Protein AF-A0AAV1NBM2-F1 (afdb_monomer_lite)

Radius of gyration: 12.88 Å; chains: 1; bounding box: 33×32×31 Å

Secondary structure (DSSP, 8-state):
-HHHHHHH-TT--EEEES-B-SS--HHHHHHHHHH-TT--EEEE-SB-EEHHHHHHHHHHHGGG--EEEEBGGGEE--SS--HHHHHHHHHHHHTS----B-----

InterPro domains:
  IPR032675 Leucine-rich repeat domain superfamily [G3DSA:3.80.10.10] (1-106)

Sequence (106 aa):
MLGRMGLNCPRLVELVVCANGLEPLDEELIRIAERCKSLTAIGLGECVVTCSGFVEFVKMCGGRLTQLSVMEEVLIPDSSYNMEQIHSEVSKHLGRMWFPDMMPTW

Structure (mmCIF, N/CA/C/O backbone):
data_AF-A0AAV1NBM2-F1
#
_entry.id   AF-A0AAV1NBM2-F1
#
loop_
_atom_site.group_PDB
_atom_site.id
_atom_site.type_symbol
_atom_site.label_atom_id
_atom_site.label_alt_id
_atom_site.label_comp_id
_atom_site.label_asym_id
_atom_site.label_entity_id
_atom_site.label_seq_id
_atom_site.pdbx_PDB_ins_code
_atom_site.Cartn_x
_atom_site.Cartn_y
_atom_site.Cartn_z
_atom_site.occupancy
_atom_site.B_iso_or_equiv
_atom_site.auth_seq_id
_atom_site.auth_comp_id
_atom_site.auth_asym_id
_atom_site.auth_atom_id
_atom_site.pdbx_PDB_model_num
ATOM 1 N N . MET A 1 1 ? -8.255 2.186 -17.748 1.00 61.16 1 MET A N 1
ATOM 2 C CA . MET A 1 1 ? -9.655 1.917 -17.317 1.00 61.16 1 MET A CA 1
ATOM 3 C C . MET A 1 1 ? -9.860 2.112 -15.812 1.00 61.16 1 MET A C 1
ATOM 5 O O . MET A 1 1 ? -10.903 2.655 -15.454 1.00 61.16 1 MET A O 1
ATOM 9 N N . LEU A 1 2 ? -8.896 1.751 -14.949 1.00 72.25 2 LEU A N 1
ATOM 10 C CA . LEU A 1 2 ? -8.979 1.936 -13.488 1.00 72.25 2 LEU A CA 1
ATOM 11 C C . LEU A 1 2 ? -9.384 3.357 -13.057 1.00 72.25 2 LEU A C 1
ATOM 13 O O . LEU A 1 2 ? -10.256 3.520 -12.208 1.00 72.25 2 LEU A O 1
ATOM 17 N N . GLY A 1 3 ? -8.853 4.393 -13.714 1.00 68.38 3 GLY A N 1
ATOM 18 C CA . GLY A 1 3 ? -9.163 5.786 -13.371 1.00 68.38 3 GLY A CA 1
ATOM 19 C C . GLY A 1 3 ? -10.645 6.159 -13.485 1.00 68.38 3 GLY A C 1
ATOM 20 O O . GLY A 1 3 ? -11.087 7.100 -12.825 1.00 68.38 3 GLY A O 1
ATOM 21 N N . ARG A 1 4 ? -11.434 5.409 -14.272 1.00 78.31 4 ARG A N 1
ATOM 22 C CA . ARG A 1 4 ? -12.896 5.575 -14.370 1.00 78.31 4 ARG A CA 1
ATOM 23 C C . ARG A 1 4 ? -13.647 4.834 -13.263 1.00 78.31 4 ARG A C 1
ATOM 25 O O . ARG A 1 4 ? -14.773 5.222 -12.964 1.00 78.31 4 ARG A O 1
ATOM 32 N N . MET A 1 5 ? -13.062 3.806 -12.645 1.00 73.81 5 MET A N 1
ATOM 33 C CA . MET A 1 5 ? -13.692 3.083 -11.532 1.00 73.81 5 MET A CA 1
ATOM 34 C C . MET A 1 5 ? -13.802 3.973 -10.298 1.00 73.81 5 MET A C 1
ATOM 36 O O . MET A 1 5 ? -14.883 4.073 -9.724 1.00 73.81 5 MET A O 1
ATOM 40 N N . GLY A 1 6 ? -12.743 4.722 -9.967 1.00 69.81 6 GLY A N 1
ATOM 41 C CA . GLY A 1 6 ? -12.795 5.715 -8.888 1.00 69.81 6 GLY A CA 1
ATOM 42 C C . GLY A 1 6 ? -13.893 6.769 -9.093 1.00 69.81 6 GLY A C 1
ATOM 43 O O . GLY A 1 6 ? -14.448 7.284 -8.131 1.00 69.81 6 GLY A O 1
ATOM 44 N N . LEU A 1 7 ? -14.272 7.061 -10.341 1.00 75.69 7 LEU A N 1
ATOM 45 C CA . LEU A 1 7 ? -15.328 8.029 -10.656 1.00 75.69 7 LEU A CA 1
ATOM 46 C C . LEU A 1 7 ? -16.739 7.431 -10.618 1.00 75.69 7 LEU A C 1
ATOM 48 O O . LEU A 1 7 ? -17.673 8.122 -10.221 1.00 75.69 7 LEU A O 1
ATOM 52 N N . ASN A 1 8 ? -16.898 6.172 -11.027 1.00 85.38 8 ASN A N 1
ATOM 53 C CA . ASN A 1 8 ? -18.215 5.584 -11.292 1.00 85.38 8 ASN A CA 1
ATOM 54 C C . ASN A 1 8 ? -18.649 4.527 -10.266 1.00 85.38 8 ASN A C 1
ATOM 56 O O . ASN A 1 8 ? -19.800 4.096 -10.289 1.00 85.38 8 ASN A O 1
ATOM 60 N N . CYS A 1 9 ? -17.761 4.106 -9.362 1.00 87.75 9 CYS A N 1
ATOM 61 C CA . CYS A 1 9 ? -18.012 3.000 -8.436 1.00 87.75 9 CYS A CA 1
ATOM 62 C C . CYS A 1 9 ? -17.858 3.427 -6.959 1.00 87.75 9 CYS A C 1
ATOM 64 O O . CYS A 1 9 ? -17.023 2.872 -6.249 1.00 87.75 9 CYS A O 1
ATOM 66 N N . PRO A 1 10 ? -18.668 4.365 -6.424 1.00 89.62 10 PRO A N 1
ATOM 67 C CA . PRO A 1 10 ? -18.526 4.833 -5.036 1.00 89.62 10 PRO A CA 1
ATOM 68 C C . PRO A 1 10 ? -18.778 3.740 -3.981 1.00 89.62 10 PRO A C 1
ATOM 70 O O . PRO A 1 10 ? -18.330 3.863 -2.844 1.00 89.62 10 PRO A O 1
ATOM 73 N N . ARG A 1 11 ? -19.473 2.657 -4.359 1.00 92.38 11 ARG A N 1
ATOM 74 C CA . ARG A 1 11 ? -19.769 1.493 -3.504 1.00 92.38 11 ARG A CA 1
ATOM 75 C C . ARG A 1 11 ? -18.800 0.324 -3.715 1.00 92.38 11 ARG A C 1
ATOM 77 O O . ARG A 1 11 ? -19.130 -0.795 -3.343 1.00 92.38 11 ARG A O 1
ATOM 84 N N . LEU A 1 12 ? -17.653 0.555 -4.357 1.00 94.44 12 LEU A N 1
ATOM 85 C CA . LEU A 1 12 ? -16.628 -0.472 -4.530 1.00 94.44 12 LEU A CA 1
ATOM 86 C C . LEU A 1 12 ? -16.134 -0.937 -3.152 1.00 94.44 12 LEU A C 1
ATOM 88 O O . LEU A 1 12 ? -15.739 -0.107 -2.334 1.00 94.44 12 LEU A O 1
ATOM 92 N N . VAL A 1 13 ? -16.199 -2.246 -2.909 1.00 96.38 13 VAL A N 1
ATOM 93 C CA . VAL A 1 13 ? -15.778 -2.891 -1.650 1.00 96.38 13 VAL A CA 1
ATOM 94 C C . VAL A 1 13 ? -14.453 -3.624 -1.829 1.00 96.38 13 VAL A C 1
ATOM 96 O O . VAL A 1 13 ? -13.590 -3.575 -0.955 1.00 96.38 13 VAL A O 1
ATOM 99 N N . GLU A 1 14 ? -14.268 -4.236 -2.994 1.00 96.50 14 GLU A N 1
ATOM 100 C CA . GLU A 1 14 ? -13.097 -5.030 -3.335 1.00 96.50 14 GLU A CA 1
ATOM 101 C C . GLU A 1 14 ? -12.648 -4.723 -4.763 1.00 96.50 14 GLU A C 1
ATOM 103 O O . GLU A 1 14 ? -13.480 -4.538 -5.656 1.00 96.50 14 GLU A O 1
ATOM 108 N N . LEU A 1 15 ? -11.333 -4.655 -4.964 1.00 94.50 15 LEU A N 1
ATOM 109 C CA . LEU A 1 15 ? -10.707 -4.486 -6.269 1.00 94.50 15 LEU A CA 1
ATOM 110 C C . LEU A 1 15 ? -9.516 -5.429 -6.398 1.00 94.50 15 LEU A C 1
ATOM 112 O O . LEU A 1 15 ? -8.588 -5.354 -5.603 1.00 94.50 15 LEU A O 1
ATOM 116 N N . VAL A 1 16 ? -9.508 -6.252 -7.441 1.00 94.25 16 VAL A N 1
ATOM 117 C CA . VAL A 1 16 ? -8.353 -7.082 -7.793 1.00 94.25 16 VAL A CA 1
ATOM 118 C C . VAL A 1 16 ? -7.894 -6.712 -9.197 1.00 94.25 16 VAL A C 1
ATOM 120 O O . VAL A 1 16 ? -8.695 -6.702 -10.134 1.00 94.25 16 VAL A O 1
ATOM 123 N N . VAL A 1 17 ? -6.614 -6.385 -9.334 1.00 92.38 17 VAL A N 1
ATOM 124 C CA . VAL A 1 17 ? -5.952 -6.089 -10.606 1.00 92.38 17 VAL A CA 1
ATOM 125 C C . VAL A 1 17 ? -4.884 -7.146 -10.813 1.00 92.38 17 VAL A C 1
ATOM 127 O O . VAL A 1 17 ? -3.895 -7.145 -10.094 1.00 92.38 17 VAL A O 1
ATOM 130 N N . CYS A 1 18 ? -5.092 -8.052 -11.768 1.00 84.62 18 CYS A N 1
ATOM 131 C CA . CYS A 1 18 ? -4.121 -9.113 -12.046 1.00 84.62 18 CYS A CA 1
ATOM 132 C C . CYS A 1 18 ? -3.036 -8.697 -13.038 1.00 84.62 18 CYS A C 1
ATOM 134 O O . CYS A 1 18 ? -1.977 -9.298 -13.019 1.00 84.62 18 CYS A O 1
ATOM 136 N N . ALA A 1 19 ? -3.326 -7.736 -13.922 1.00 84.88 19 ALA A N 1
ATOM 137 C CA . ALA A 1 19 ? -2.355 -7.163 -14.843 1.00 84.88 19 ALA A CA 1
ATOM 138 C C . ALA A 1 19 ? -2.820 -5.785 -15.323 1.00 84.88 19 ALA A C 1
ATOM 140 O O . ALA A 1 19 ? -3.983 -5.617 -15.709 1.00 84.88 19 ALA A O 1
ATOM 141 N N . ASN A 1 20 ? -1.926 -4.796 -15.326 1.00 81.38 20 ASN A N 1
ATOM 142 C CA . ASN A 1 20 ? -2.214 -3.471 -15.878 1.00 81.38 20 ASN A CA 1
ATOM 143 C C . ASN A 1 20 ? -0.933 -2.757 -16.329 1.00 81.38 20 ASN A C 1
ATOM 145 O O . ASN A 1 20 ? -0.469 -1.834 -15.667 1.00 81.38 20 ASN A O 1
ATOM 149 N N . GLY A 1 21 ? -0.422 -3.155 -17.497 1.00 82.06 21 GLY A N 1
ATOM 150 C CA . GLY A 1 21 ? 0.600 -2.421 -18.251 1.00 82.06 21 GLY A CA 1
ATOM 151 C C . GLY A 1 21 ? 1.861 -2.036 -17.464 1.00 82.06 21 GLY A C 1
ATOM 152 O O . GLY A 1 21 ? 2.148 -2.575 -16.404 1.00 82.06 21 GLY A O 1
ATOM 153 N N . LEU A 1 22 ? 2.628 -1.097 -18.027 1.00 80.38 22 LEU A N 1
ATOM 154 C CA . LEU A 1 22 ? 3.858 -0.562 -17.422 1.00 80.38 22 LEU A CA 1
ATOM 155 C C . LEU A 1 22 ? 3.689 0.866 -16.879 1.00 80.38 22 LEU A C 1
ATOM 157 O O . LEU A 1 22 ? 4.651 1.451 -16.392 1.00 80.38 22 LEU A O 1
ATOM 161 N N . GLU A 1 23 ? 2.500 1.457 -17.008 1.00 88.25 23 GLU A N 1
ATOM 162 C CA . GLU A 1 23 ? 2.237 2.797 -16.479 1.00 88.25 23 GLU A CA 1
ATOM 163 C C . GLU A 1 23 ? 1.897 2.714 -14.980 1.00 88.25 23 GLU A C 1
ATOM 165 O O . GLU A 1 23 ? 1.021 1.920 -14.617 1.00 88.25 23 GLU A O 1
ATOM 170 N N . PRO A 1 24 ? 2.557 3.518 -14.118 1.00 91.81 24 PRO A N 1
ATOM 171 C CA . PRO A 1 24 ? 2.252 3.587 -12.691 1.00 91.81 24 PRO A CA 1
ATOM 172 C C . PRO A 1 24 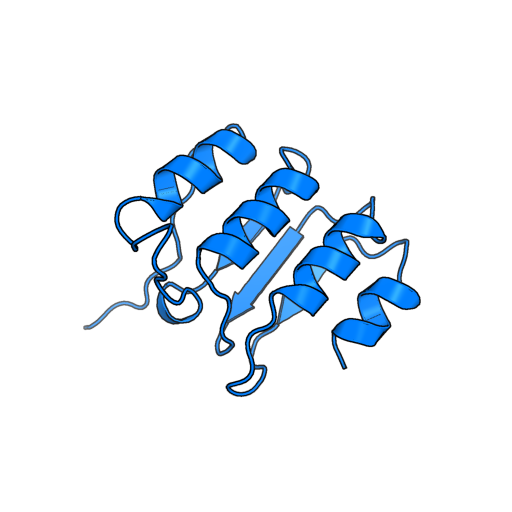? 0.786 3.910 -12.408 1.00 91.81 24 PRO A C 1
ATOM 174 O O . PRO A 1 24 ? 0.223 4.833 -12.994 1.00 91.81 24 PRO A O 1
ATOM 177 N N . LEU A 1 25 ? 0.186 3.167 -11.479 1.00 95.12 25 LEU A N 1
ATOM 178 C CA . LEU A 1 25 ? -1.225 3.281 -11.091 1.00 95.12 25 LEU A CA 1
ATOM 179 C C . LEU A 1 25 ? -1.491 4.238 -9.916 1.00 95.12 25 LEU A C 1
ATOM 181 O O . LEU A 1 25 ? -2.586 4.226 -9.348 1.00 95.12 25 LEU A O 1
ATOM 185 N N . ASP A 1 26 ? -0.511 5.044 -9.519 1.00 95.75 26 ASP A N 1
ATOM 186 C CA . ASP A 1 26 ? -0.570 5.880 -8.315 1.00 95.75 26 ASP A CA 1
ATOM 187 C C . ASP A 1 26 ? -1.815 6.786 -8.298 1.00 95.75 26 ASP A C 1
ATOM 189 O O . ASP A 1 26 ? -2.594 6.781 -7.343 1.00 95.75 26 ASP A O 1
ATOM 193 N N . GLU A 1 27 ? -2.060 7.507 -9.395 1.00 95.12 27 GLU A N 1
ATOM 194 C CA . GLU A 1 27 ? -3.185 8.439 -9.541 1.00 95.12 27 GLU A CA 1
ATOM 195 C C . GLU A 1 27 ? -4.542 7.723 -9.526 1.00 95.12 27 GLU A C 1
ATOM 197 O O . GLU A 1 27 ? -5.527 8.198 -8.943 1.00 95.12 27 GLU A O 1
ATOM 202 N N . GLU A 1 28 ? -4.619 6.559 -10.166 1.00 94.19 28 GLU A N 1
ATOM 203 C CA . GLU A 1 28 ? -5.790 5.696 -10.143 1.00 94.19 28 GLU A CA 1
ATOM 204 C C . GLU A 1 28 ? -6.112 5.221 -8.728 1.00 94.19 28 GLU A C 1
ATOM 206 O O . GLU A 1 28 ? -7.274 5.296 -8.312 1.00 94.19 28 GLU A O 1
ATOM 211 N N . LEU A 1 29 ? -5.103 4.752 -7.991 1.00 95.75 29 LEU A N 1
ATOM 212 C CA . LEU A 1 29 ? -5.258 4.272 -6.622 1.00 95.75 29 LEU A CA 1
ATOM 213 C C . LEU A 1 29 ? -5.677 5.406 -5.685 1.00 95.75 29 LEU A C 1
ATOM 215 O O . LEU A 1 29 ? -6.663 5.246 -4.957 1.00 95.75 29 LEU A O 1
ATOM 219 N N . ILE A 1 30 ? -5.023 6.568 -5.755 1.00 95.88 30 ILE A N 1
ATOM 220 C CA . ILE A 1 30 ? -5.388 7.760 -4.971 1.00 95.88 30 ILE A CA 1
ATOM 221 C C . ILE A 1 30 ? -6.855 8.124 -5.222 1.00 95.88 30 ILE A C 1
ATOM 223 O O . ILE A 1 30 ? -7.648 8.236 -4.282 1.00 95.88 30 ILE A O 1
ATOM 227 N N . ARG A 1 31 ? -7.278 8.201 -6.489 1.00 94.75 31 ARG A N 1
ATOM 228 C CA . ARG A 1 31 ? -8.668 8.535 -6.842 1.00 94.75 31 ARG A CA 1
ATOM 229 C C . ARG A 1 31 ? -9.677 7.511 -6.314 1.00 94.75 31 ARG A C 1
ATOM 231 O O . ARG A 1 31 ? -10.794 7.879 -5.936 1.00 94.75 31 ARG A O 1
ATOM 238 N N . ILE A 1 32 ? -9.314 6.230 -6.292 1.00 94.69 32 ILE A N 1
ATOM 239 C CA . ILE A 1 32 ? -10.141 5.166 -5.712 1.00 94.69 32 ILE A CA 1
ATOM 240 C C . ILE A 1 32 ? -10.231 5.332 -4.188 1.00 94.69 32 ILE A C 1
ATOM 242 O O . ILE A 1 32 ? -11.340 5.315 -3.650 1.00 94.69 32 ILE A O 1
ATOM 246 N N . ALA A 1 33 ? -9.124 5.578 -3.485 1.00 95.44 33 ALA A N 1
ATOM 247 C CA . ALA A 1 33 ? -9.130 5.832 -2.039 1.00 95.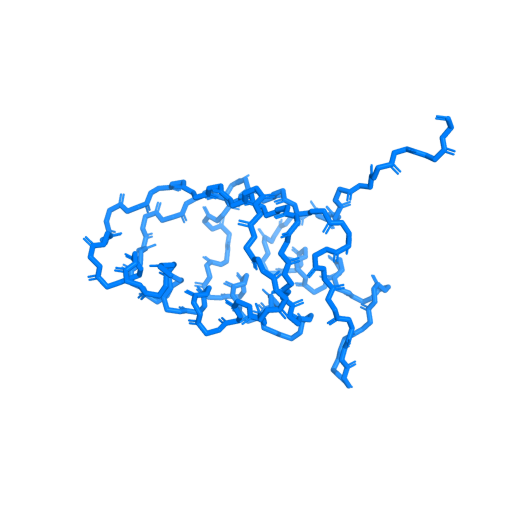44 33 ALA A CA 1
ATOM 248 C C . ALA A 1 33 ? -9.962 7.074 -1.655 1.00 95.44 33 ALA A C 1
ATOM 250 O O . ALA A 1 33 ? -10.692 7.085 -0.646 1.00 95.44 33 ALA A O 1
ATOM 251 N N . GLU A 1 34 ? -9.912 8.118 -2.483 1.00 95.00 34 GLU A N 1
ATOM 252 C CA . GLU A 1 34 ? -10.711 9.330 -2.315 1.00 95.00 34 GLU A CA 1
ATOM 253 C C . GLU A 1 34 ? -12.211 9.067 -2.402 1.00 95.00 34 GLU A C 1
ATOM 255 O O . GLU A 1 34 ? -12.964 9.584 -1.576 1.00 95.00 34 GLU A O 1
ATOM 260 N N . ARG A 1 35 ? -12.665 8.279 -3.378 1.00 94.19 35 ARG A N 1
ATOM 261 C CA . ARG A 1 35 ? -14.091 8.220 -3.744 1.00 94.19 35 ARG A CA 1
ATOM 262 C C . ARG A 1 35 ? -14.795 6.950 -3.294 1.00 94.19 35 ARG A C 1
ATOM 264 O O . ARG A 1 35 ? -15.961 6.997 -2.905 1.00 94.19 35 ARG A O 1
ATOM 271 N N . CYS A 1 36 ? -14.105 5.820 -3.300 1.00 94.62 36 CYS A N 1
ATOM 272 C CA . CYS A 1 36 ? -14.667 4.525 -2.947 1.00 94.62 36 CYS A CA 1
ATOM 273 C C . CYS A 1 36 ? -14.553 4.307 -1.439 1.00 94.62 36 CYS A C 1
ATOM 275 O O . CYS A 1 36 ? -13.732 3.512 -1.001 1.00 94.62 36 CYS A O 1
ATOM 277 N N . LYS A 1 37 ? -15.333 5.019 -0.612 1.00 94.56 37 LYS A N 1
ATOM 278 C CA . LYS A 1 37 ? -15.192 4.972 0.863 1.00 94.56 37 LYS A CA 1
ATOM 279 C C . LYS A 1 37 ? -15.524 3.620 1.505 1.00 94.56 37 LYS A C 1
ATOM 281 O O . LYS A 1 37 ? -15.155 3.394 2.653 1.00 94.56 37 LYS A O 1
ATOM 286 N N . SER A 1 38 ? -16.162 2.723 0.758 1.00 95.69 38 SER A N 1
ATOM 287 C CA . SER A 1 38 ? -16.460 1.352 1.180 1.00 95.69 38 SER A CA 1
ATOM 288 C C . SER A 1 38 ? -15.374 0.334 0.826 1.00 95.69 38 SER A C 1
ATOM 290 O O . SER A 1 38 ? -15.560 -0.833 1.146 1.00 95.69 38 SER A O 1
ATOM 292 N N . LEU A 1 39 ? -14.264 0.737 0.189 1.00 97.25 39 LEU A N 1
ATOM 293 C CA . LEU A 1 39 ? -13.200 -0.200 -0.183 1.00 97.25 39 LEU A CA 1
ATOM 294 C C . LEU A 1 39 ? -12.520 -0.752 1.075 1.00 97.25 39 LEU A C 1
ATOM 296 O O . LEU A 1 39 ? -11.970 0.033 1.859 1.00 97.25 39 LEU A O 1
ATOM 300 N N . THR A 1 40 ? -12.550 -2.074 1.222 1.00 97.81 40 THR A N 1
ATOM 301 C CA . T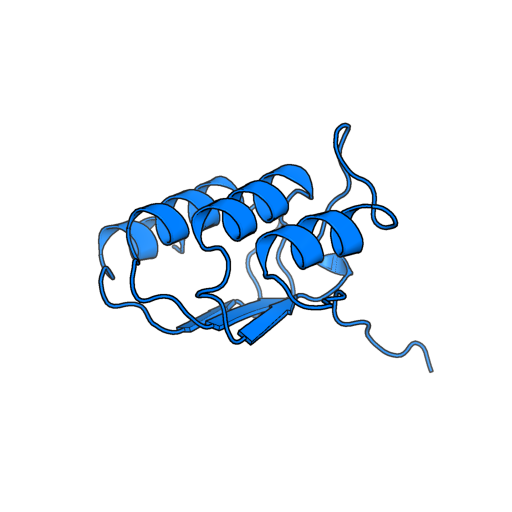HR A 1 40 ? -11.957 -2.840 2.328 1.00 97.81 40 THR A CA 1
ATOM 302 C C . THR A 1 40 ? -10.955 -3.892 1.857 1.00 97.81 40 THR A C 1
ATOM 304 O O . THR A 1 40 ? -10.206 -4.420 2.678 1.00 97.81 40 THR A O 1
ATOM 307 N N . ALA A 1 41 ? -10.925 -4.215 0.565 1.00 97.75 41 ALA A N 1
ATOM 308 C CA . ALA A 1 41 ? -10.043 -5.235 0.014 1.00 97.75 41 ALA A CA 1
ATOM 309 C C . ALA A 1 41 ? -9.385 -4.764 -1.285 1.00 97.75 41 ALA A C 1
ATOM 311 O O . ALA A 1 41 ? -10.063 -4.227 -2.165 1.00 97.75 41 ALA A O 1
ATOM 312 N N . ILE A 1 42 ? -8.074 -4.971 -1.408 1.00 97.00 42 ILE A N 1
ATOM 313 C CA . ILE A 1 42 ? -7.359 -4.750 -2.663 1.00 97.00 42 ILE A CA 1
ATOM 314 C C . ILE A 1 42 ? -6.313 -5.840 -2.914 1.00 97.00 42 ILE A C 1
ATOM 316 O O . ILE A 1 42 ? -5.598 -6.251 -1.997 1.00 97.00 42 ILE A O 1
ATOM 320 N N . GLY A 1 43 ? -6.266 -6.300 -4.162 1.00 97.12 43 GLY A N 1
ATOM 321 C CA . GLY A 1 43 ? -5.287 -7.239 -4.697 1.00 97.12 43 GLY A CA 1
ATOM 322 C C . GLY A 1 43 ? -4.589 -6.626 -5.908 1.00 97.12 43 GLY A C 1
ATOM 323 O O . GLY A 1 43 ? -5.282 -6.207 -6.836 1.00 97.12 43 GLY A O 1
ATOM 324 N N . LEU A 1 44 ? -3.260 -6.556 -5.918 1.00 95.88 44 LEU A N 1
ATOM 325 C CA . LEU A 1 44 ? -2.485 -6.043 -7.051 1.00 95.88 44 LEU A CA 1
ATOM 326 C C . LEU A 1 44 ? -1.426 -7.062 -7.488 1.00 95.88 44 LEU A C 1
ATOM 328 O O . LEU A 1 44 ? -0.606 -7.501 -6.683 1.00 95.88 44 LEU A O 1
ATOM 332 N N . GLY A 1 45 ? -1.439 -7.392 -8.776 1.00 93.56 45 GLY A N 1
ATOM 333 C CA . GLY A 1 45 ? -0.463 -8.226 -9.469 1.00 93.56 45 GLY A CA 1
ATOM 334 C C . GLY A 1 45 ? -0.208 -7.699 -10.883 1.00 93.56 45 GLY A C 1
ATOM 335 O O . GLY A 1 45 ? -1.049 -6.990 -11.446 1.00 93.56 45 GLY A O 1
ATOM 336 N N . GLU A 1 46 ? 0.977 -8.009 -11.417 1.00 90.50 46 GLU A N 1
ATOM 337 C CA . GLU A 1 46 ? 1.466 -7.642 -12.763 1.00 90.50 46 GLU A CA 1
ATOM 338 C C . GLU A 1 46 ? 1.087 -6.212 -13.219 1.00 90.50 46 GLU A C 1
ATOM 340 O O . GLU A 1 46 ? 0.645 -5.952 -14.344 1.00 90.50 46 GLU A O 1
ATOM 345 N N . CYS A 1 47 ? 1.233 -5.252 -12.314 1.00 93.25 47 CYS A N 1
ATOM 346 C CA . CYS A 1 47 ? 1.113 -3.821 -12.565 1.00 93.25 47 CYS A CA 1
ATOM 347 C C . CYS A 1 47 ? 2.238 -3.103 -11.824 1.00 93.25 47 CYS A C 1
ATOM 349 O O . CYS A 1 47 ? 3.037 -3.748 -11.156 1.00 93.25 47 CYS A O 1
ATOM 351 N N . VAL A 1 48 ? 2.322 -1.781 -11.943 1.00 94.69 48 VAL A N 1
ATOM 352 C CA . VAL A 1 48 ? 3.365 -1.008 -11.266 1.00 94.69 48 VAL A CA 1
ATOM 353 C C . VAL A 1 48 ? 2.762 0.138 -10.465 1.00 94.69 48 VAL A C 1
ATOM 355 O O . VAL A 1 48 ? 1.822 0.803 -10.906 1.00 94.69 48 VAL A O 1
ATOM 358 N N . VAL A 1 49 ? 3.296 0.352 -9.268 1.00 96.62 49 VAL A N 1
ATOM 359 C CA . VAL A 1 49 ? 2.930 1.430 -8.343 1.00 96.62 49 VAL A CA 1
ATOM 360 C C . VAL A 1 49 ? 4.215 1.917 -7.689 1.00 96.62 49 VAL A C 1
ATOM 362 O O . VAL A 1 49 ? 5.040 1.101 -7.273 1.00 96.62 49 VAL A O 1
ATOM 365 N N . THR A 1 50 ? 4.413 3.226 -7.576 1.00 97.50 50 THR A N 1
ATOM 366 C CA . THR A 1 50 ? 5.565 3.727 -6.817 1.00 97.50 50 THR A CA 1
ATOM 367 C C . THR A 1 50 ? 5.369 3.475 -5.326 1.00 97.50 50 THR A C 1
ATOM 369 O O . THR A 1 50 ? 4.245 3.487 -4.813 1.00 97.50 50 THR A O 1
ATOM 372 N N . CYS A 1 51 ? 6.457 3.258 -4.591 1.00 97.75 51 CYS A N 1
ATOM 373 C CA . CYS A 1 51 ? 6.375 3.052 -3.150 1.00 97.75 51 CYS A CA 1
ATOM 374 C C . CYS A 1 51 ? 5.699 4.238 -2.436 1.00 97.75 51 CYS A C 1
ATOM 376 O O . CYS A 1 51 ? 4.856 4.025 -1.562 1.00 97.75 51 CYS A O 1
ATOM 378 N N . SER A 1 52 ? 6.006 5.478 -2.826 1.00 97.69 52 SER A N 1
ATOM 379 C CA . SER A 1 52 ? 5.344 6.674 -2.289 1.00 97.69 52 SER A CA 1
ATOM 380 C C . SER A 1 52 ? 3.853 6.735 -2.636 1.00 97.69 52 SER A C 1
ATOM 382 O O . SER A 1 52 ? 3.037 6.985 -1.743 1.00 97.69 52 SER A O 1
ATOM 384 N N . GLY A 1 53 ? 3.474 6.443 -3.884 1.00 97.69 53 GLY A N 1
ATOM 385 C CA . GLY A 1 53 ? 2.074 6.382 -4.312 1.00 97.69 53 GLY A CA 1
ATOM 386 C C . GLY A 1 53 ? 1.275 5.327 -3.545 1.00 97.69 53 GLY A C 1
ATOM 387 O O . GLY A 1 53 ? 0.161 5.590 -3.083 1.00 97.69 53 GLY A O 1
ATOM 388 N N . PHE A 1 54 ? 1.869 4.153 -3.322 1.00 98.00 54 PHE A N 1
ATOM 389 C CA . PHE A 1 54 ? 1.250 3.084 -2.544 1.00 98.00 54 PHE A CA 1
ATOM 390 C C . PHE A 1 54 ? 1.078 3.454 -1.066 1.00 98.00 54 PHE A C 1
ATOM 392 O O . PHE A 1 54 ? 0.006 3.235 -0.497 1.00 98.00 54 PHE A O 1
ATOM 399 N N . VAL A 1 55 ? 2.094 4.053 -0.439 1.00 98.12 55 VAL A N 1
ATOM 400 C CA . VAL A 1 55 ? 2.005 4.523 0.952 1.00 98.12 55 VAL A CA 1
ATOM 401 C C . VAL A 1 55 ? 0.900 5.569 1.104 1.00 98.12 55 VAL A C 1
ATOM 403 O O . VAL A 1 55 ? 0.100 5.466 2.038 1.00 98.12 55 VAL A O 1
ATOM 406 N N . GLU A 1 56 ? 0.793 6.534 0.186 1.00 98.31 56 GLU A N 1
ATOM 407 C CA . GLU A 1 56 ? -0.275 7.539 0.240 1.00 98.31 56 GLU A CA 1
ATOM 408 C C . GLU A 1 56 ? -1.655 6.889 0.074 1.00 98.31 56 GLU A C 1
ATOM 410 O O . GLU A 1 56 ? -2.564 7.153 0.865 1.00 98.31 56 GLU A O 1
ATOM 415 N N . PHE A 1 57 ? -1.805 5.954 -0.869 1.00 98.06 57 PHE A N 1
ATOM 416 C CA . PHE A 1 57 ? -3.034 5.176 -1.026 1.00 98.06 57 PHE A CA 1
ATOM 417 C C . PHE A 1 57 ? -3.439 4.451 0.271 1.00 98.06 57 PHE A C 1
ATOM 419 O O . PHE A 1 57 ? -4.591 4.558 0.721 1.00 98.06 57 PHE A O 1
ATOM 426 N N . VAL A 1 58 ? -2.497 3.740 0.903 1.00 98.00 58 VAL A N 1
ATOM 427 C CA . VAL A 1 58 ? -2.744 3.023 2.161 1.00 98.00 58 VAL A CA 1
ATOM 428 C C . VAL A 1 58 ? -3.077 4.003 3.277 1.00 98.00 58 VAL A C 1
ATOM 430 O O . VAL A 1 58 ? -3.996 3.741 4.045 1.00 98.00 58 VAL A O 1
ATOM 433 N N . LYS A 1 59 ? -2.402 5.147 3.365 1.00 97.88 59 LYS A N 1
ATOM 434 C CA . LYS A 1 59 ? -2.687 6.190 4.359 1.00 97.88 59 LYS A CA 1
ATOM 435 C C . LYS A 1 59 ? -4.099 6.762 4.212 1.00 97.88 59 LYS A C 1
ATOM 437 O O . LYS A 1 59 ? -4.767 6.996 5.219 1.00 97.88 59 LYS A O 1
ATOM 442 N N . MET A 1 60 ? -4.578 6.955 2.983 1.00 97.69 60 MET A N 1
ATOM 443 C CA . MET A 1 60 ? -5.927 7.466 2.710 1.00 97.69 60 MET A CA 1
ATOM 444 C C . MET A 1 60 ? -7.031 6.461 3.041 1.00 97.69 60 MET A C 1
ATOM 446 O O . MET A 1 60 ? -8.125 6.852 3.462 1.00 97.69 60 MET A O 1
ATOM 450 N N . CYS A 1 61 ? -6.775 5.169 2.837 1.00 96.62 61 CYS A N 1
ATOM 451 C CA . CYS A 1 61 ? -7.718 4.132 3.235 1.00 96.62 61 CYS A CA 1
ATOM 452 C C . CYS A 1 61 ? -7.622 3.846 4.743 1.00 96.62 61 CYS A C 1
ATOM 454 O O . CYS A 1 61 ? -8.638 3.770 5.432 1.00 96.62 61 CYS A O 1
ATOM 456 N N . GLY A 1 62 ? -6.408 3.734 5.270 1.00 93.81 62 GLY A N 1
ATOM 457 C CA . GLY A 1 62 ? -6.100 3.406 6.655 1.00 93.81 62 GLY A CA 1
ATOM 458 C C . GLY A 1 62 ? -6.591 2.014 7.055 1.00 93.81 62 GLY A C 1
ATOM 459 O O . GLY A 1 62 ? -6.720 1.102 6.236 1.00 93.81 62 GLY A O 1
ATOM 460 N N . GLY A 1 63 ? -6.944 1.873 8.334 1.00 92.25 63 GLY A N 1
ATOM 461 C CA . GLY A 1 63 ? -7.353 0.601 8.944 1.00 92.25 63 GLY A CA 1
ATOM 462 C C . GLY A 1 63 ? -8.628 -0.041 8.381 1.00 92.25 63 GLY A C 1
ATOM 463 O O . GLY A 1 63 ? -8.976 -1.148 8.781 1.00 92.25 63 GLY A O 1
ATOM 464 N N . ARG A 1 64 ? -9.333 0.610 7.449 1.00 95.62 64 ARG A N 1
ATOM 465 C CA . ARG A 1 64 ? -10.510 0.016 6.799 1.00 95.62 64 ARG A CA 1
ATOM 466 C C . ARG A 1 64 ? -10.143 -1.015 5.724 1.00 95.62 64 ARG A C 1
ATOM 468 O O . ARG A 1 64 ? -10.995 -1.822 5.368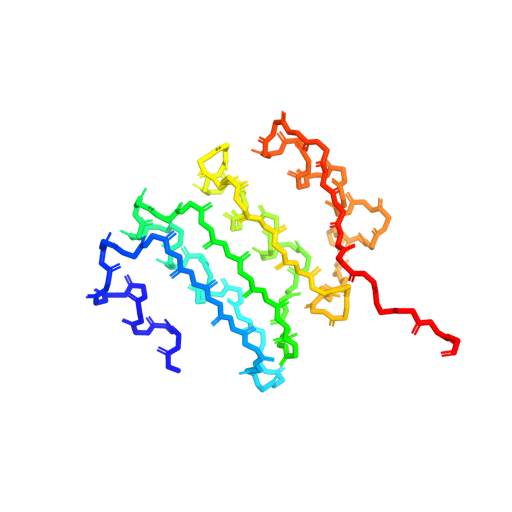 1.00 95.62 64 ARG A O 1
ATOM 475 N N . LEU A 1 65 ? -8.910 -0.997 5.201 1.00 97.25 65 LEU A N 1
ATOM 476 C CA . LEU A 1 65 ? -8.416 -2.082 4.351 1.00 97.25 65 LEU A CA 1
ATOM 477 C C . LEU A 1 65 ? -8.192 -3.304 5.233 1.00 97.25 65 LEU A C 1
ATOM 479 O O . LEU A 1 65 ? -7.183 -3.396 5.927 1.00 97.25 65 LEU A O 1
ATOM 483 N N . THR A 1 66 ? -9.129 -4.243 5.22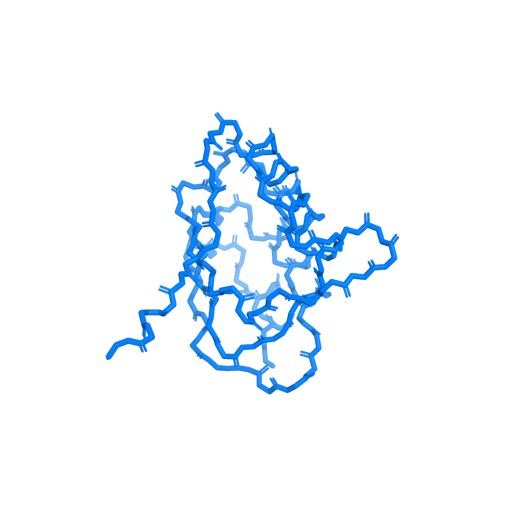4 1.00 96.38 66 THR A N 1
ATOM 484 C CA . THR A 1 66 ? -9.039 -5.518 5.942 1.00 96.38 66 THR A CA 1
ATOM 485 C C . THR A 1 66 ? -8.253 -6.566 5.162 1.00 96.38 66 THR A C 1
ATOM 487 O O . THR A 1 66 ? -7.663 -7.446 5.777 1.00 96.38 66 THR A O 1
ATOM 490 N N . GLN A 1 67 ? -8.212 -6.458 3.830 1.00 97.19 67 GLN A N 1
ATOM 491 C CA . GLN A 1 67 ? -7.440 -7.336 2.945 1.00 97.19 67 GLN A CA 1
ATOM 492 C C . GLN A 1 67 ? -6.544 -6.483 2.040 1.00 97.19 67 GLN A C 1
ATOM 494 O O . GLN A 1 67 ? -7.019 -5.545 1.400 1.00 97.19 67 GLN A O 1
ATOM 499 N N . LEU A 1 68 ? -5.247 -6.784 2.024 1.00 97.69 68 LEU A N 1
ATOM 500 C CA . LEU A 1 68 ? -4.255 -6.102 1.194 1.00 97.69 68 LEU A CA 1
ATOM 501 C C . LEU A 1 68 ? -3.231 -7.135 0.726 1.00 97.69 68 LEU A C 1
ATOM 503 O O . LEU A 1 68 ? -2.382 -7.540 1.517 1.00 97.69 68 LEU A O 1
ATOM 507 N N . SER A 1 69 ? -3.342 -7.548 -0.532 1.00 97.06 69 SER A N 1
ATOM 508 C CA . SER A 1 69 ? -2.428 -8.487 -1.188 1.00 97.06 69 SER A CA 1
ATOM 509 C C . SER A 1 69 ? -1.767 -7.770 -2.356 1.00 97.06 69 SER A C 1
ATOM 511 O O . SER A 1 69 ? -2.446 -7.202 -3.212 1.00 97.06 69 SER A O 1
ATOM 513 N N . VAL A 1 70 ? -0.443 -7.701 -2.339 1.00 96.88 70 VAL A N 1
ATOM 514 C CA . VAL A 1 70 ? 0.337 -6.994 -3.357 1.00 96.88 70 VAL A CA 1
ATOM 515 C C . VAL A 1 70 ? 1.606 -7.780 -3.576 1.00 96.88 70 VAL A C 1
ATOM 517 O O . VAL A 1 70 ? 2.372 -7.969 -2.635 1.00 96.88 70 VAL A O 1
ATOM 520 N N . MET A 1 71 ? 1.816 -8.205 -4.813 1.00 95.56 71 MET A N 1
ATOM 521 C CA . MET A 1 71 ? 3.051 -8.856 -5.224 1.00 95.56 71 MET A CA 1
ATOM 522 C C . MET A 1 71 ? 4.247 -7.902 -5.086 1.00 95.56 71 MET A C 1
ATOM 524 O O . MET A 1 71 ? 4.127 -6.719 -5.404 1.00 95.56 71 MET A O 1
ATOM 528 N N . GLU A 1 72 ? 5.397 -8.394 -4.622 1.00 94.81 72 GLU A N 1
ATOM 529 C CA . GLU A 1 72 ? 6.605 -7.580 -4.411 1.00 94.81 72 GLU A CA 1
ATOM 530 C C . GLU A 1 72 ? 7.010 -6.799 -5.672 1.00 94.81 72 GLU A C 1
ATOM 532 O O . GLU A 1 72 ? 7.307 -5.607 -5.592 1.00 94.81 72 GLU A O 1
ATOM 537 N N . GLU A 1 73 ? 6.926 -7.432 -6.843 1.00 92.88 73 GLU A N 1
ATOM 538 C CA . GLU A 1 73 ? 7.259 -6.845 -8.144 1.00 92.88 73 GLU A CA 1
ATOM 539 C C . GLU A 1 73 ? 6.351 -5.683 -8.577 1.00 92.88 73 GLU A C 1
ATOM 541 O O . GLU A 1 73 ? 6.698 -4.952 -9.506 1.00 92.88 73 GLU A O 1
ATOM 546 N N . VAL A 1 74 ? 5.205 -5.488 -7.916 1.00 95.56 74 VAL A N 1
ATOM 547 C CA . VAL A 1 74 ? 4.312 -4.353 -8.187 1.00 95.56 74 VAL A CA 1
ATOM 548 C C . VAL A 1 74 ? 4.885 -3.047 -7.641 1.00 95.56 74 VAL A C 1
ATOM 550 O O . VAL A 1 74 ? 4.587 -1.969 -8.161 1.00 95.56 74 VAL A O 1
ATOM 553 N N . LEU A 1 75 ? 5.695 -3.124 -6.585 1.00 96.62 75 LEU A N 1
ATOM 554 C CA . LEU A 1 75 ? 6.204 -1.963 -5.868 1.00 96.62 75 LEU A CA 1
ATOM 555 C C . LEU A 1 75 ? 7.516 -1.490 -6.489 1.00 96.62 75 LEU A C 1
ATOM 557 O O . LEU A 1 75 ? 8.510 -2.213 -6.522 1.00 96.62 75 LEU A O 1
ATOM 561 N N . ILE A 1 76 ? 7.528 -0.242 -6.948 1.00 96.56 76 ILE A N 1
ATOM 562 C CA . ILE A 1 76 ? 8.703 0.394 -7.539 1.00 96.56 76 ILE A CA 1
ATOM 563 C C . ILE A 1 76 ? 9.315 1.367 -6.521 1.00 96.56 76 ILE A C 1
ATOM 565 O O . ILE A 1 76 ? 8.697 2.394 -6.222 1.00 96.56 76 ILE A O 1
ATOM 569 N N . PRO A 1 77 ? 10.526 1.086 -5.998 1.00 96.94 77 PRO A N 1
ATOM 570 C CA . PRO A 1 77 ? 11.247 2.004 -5.123 1.00 96.94 77 PRO A CA 1
ATOM 571 C C . PRO A 1 77 ? 11.457 3.375 -5.758 1.00 96.94 77 PRO A C 1
ATOM 573 O O . PRO A 1 77 ? 11.729 3.493 -6.953 1.00 96.94 77 PRO A O 1
ATOM 576 N N . ASP A 1 78 ? 11.404 4.408 -4.931 1.00 96.50 78 ASP A N 1
ATOM 577 C CA . ASP A 1 78 ? 11.625 5.791 -5.336 1.00 96.50 78 ASP A CA 1
ATOM 578 C C . ASP A 1 78 ? 12.550 6.509 -4.339 1.00 96.50 78 ASP A C 1
ATOM 580 O O . ASP A 1 78 ? 13.156 5.897 -3.458 1.00 96.50 78 ASP A O 1
ATOM 584 N N . SER A 1 79 ? 12.712 7.826 -4.489 1.00 96.25 79 SER A N 1
ATOM 585 C CA . SER A 1 79 ? 13.563 8.623 -3.597 1.00 96.25 79 SER A CA 1
ATOM 586 C C . SER A 1 79 ? 13.070 8.681 -2.148 1.00 96.25 79 SER A C 1
ATOM 588 O O . SER A 1 79 ? 13.823 9.111 -1.274 1.00 96.25 79 SER A O 1
ATOM 590 N N . SER A 1 80 ? 11.808 8.329 -1.896 1.00 96.25 80 SER A N 1
ATOM 591 C CA . SER A 1 80 ? 11.174 8.421 -0.582 1.00 96.25 80 SER A CA 1
ATOM 592 C C . SER A 1 80 ? 11.205 7.093 0.161 1.00 96.25 80 SER A C 1
ATOM 594 O O . SER A 1 80 ? 11.426 7.101 1.372 1.00 96.25 80 SER A O 1
ATOM 596 N N . TYR A 1 81 ? 11.007 5.976 -0.542 1.00 96.44 81 TYR A N 1
ATOM 597 C CA . TYR A 1 81 ? 10.914 4.656 0.075 1.00 96.44 81 TYR A CA 1
ATOM 598 C C . TYR A 1 81 ? 11.592 3.568 -0.757 1.00 96.44 81 TYR A C 1
ATOM 600 O O . TYR A 1 81 ? 11.400 3.459 -1.970 1.00 96.44 81 TYR A O 1
ATOM 608 N N . ASN A 1 82 ? 12.321 2.695 -0.062 1.00 95.19 82 ASN A N 1
ATOM 609 C CA . ASN A 1 82 ? 12.828 1.435 -0.602 1.00 95.19 82 ASN A CA 1
ATOM 610 C C . ASN A 1 82 ? 12.000 0.225 -0.112 1.00 95.19 82 ASN A C 1
ATOM 612 O O . ASN A 1 82 ? 11.097 0.361 0.719 1.00 95.19 82 ASN A O 1
ATOM 616 N N . MET A 1 83 ? 12.334 -0.972 -0.608 1.00 92.88 83 MET A N 1
ATOM 617 C CA . MET A 1 83 ? 11.631 -2.217 -0.259 1.00 92.88 83 MET A CA 1
ATOM 618 C C . MET A 1 83 ? 11.774 -2.619 1.216 1.00 92.88 83 MET A C 1
ATOM 620 O O . MET A 1 83 ? 10.877 -3.243 1.777 1.00 92.88 83 MET A O 1
ATOM 624 N N . GLU A 1 84 ? 12.857 -2.224 1.885 1.00 91.50 84 GLU A N 1
ATOM 625 C CA . GLU A 1 84 ? 13.044 -2.499 3.315 1.00 91.50 84 GLU A CA 1
ATOM 626 C C . GLU A 1 84 ? 12.162 -1.596 4.190 1.00 91.50 84 GLU A C 1
ATOM 628 O O . GLU A 1 84 ? 11.784 -1.965 5.297 1.00 91.50 84 GLU A O 1
ATOM 633 N N . GLN A 1 85 ? 11.814 -0.401 3.713 1.00 94.50 85 GLN A N 1
ATOM 634 C CA . GLN A 1 85 ? 11.058 0.586 4.485 1.00 94.50 85 GLN A CA 1
ATOM 635 C C . GLN A 1 85 ? 9.545 0.466 4.288 1.00 94.50 85 GLN A C 1
ATOM 637 O O . GLN A 1 85 ? 8.780 0.753 5.215 1.00 94.50 85 GLN A O 1
ATOM 642 N N . ILE A 1 86 ? 9.100 0.040 3.101 1.00 96.31 86 ILE A N 1
ATOM 643 C CA . ILE A 1 86 ? 7.680 0.075 2.726 1.00 96.31 86 ILE A CA 1
ATOM 644 C C . ILE A 1 86 ? 6.799 -0.768 3.647 1.00 96.31 86 ILE A C 1
ATOM 646 O O . ILE A 1 86 ? 5.727 -0.315 4.049 1.00 96.31 86 ILE A O 1
ATOM 650 N N . HIS A 1 87 ? 7.264 -1.951 4.059 1.00 96.06 87 HIS A N 1
ATOM 651 C CA . HIS A 1 87 ? 6.486 -2.828 4.933 1.00 96.06 87 HIS A CA 1
ATOM 652 C C . HIS A 1 87 ? 6.162 -2.138 6.270 1.00 96.06 87 HIS A C 1
ATOM 654 O O . HIS A 1 87 ? 5.062 -2.288 6.802 1.00 96.06 87 HIS A O 1
ATOM 660 N N . SER A 1 88 ? 7.104 -1.352 6.805 1.00 97.25 88 SER A N 1
ATOM 661 C CA . SER A 1 88 ? 6.970 -0.669 8.092 1.00 97.25 88 SER A CA 1
ATOM 662 C C . SER A 1 88 ? 5.960 0.473 7.998 1.00 97.25 88 SER A C 1
ATOM 664 O O . SER A 1 88 ? 5.044 0.564 8.821 1.00 97.25 88 SER A O 1
ATOM 666 N N . GLU A 1 89 ? 6.062 1.299 6.952 1.00 97.94 89 GLU A N 1
ATOM 667 C CA . GLU A 1 89 ? 5.167 2.445 6.770 1.00 97.94 89 GLU A CA 1
ATOM 668 C C . GLU A 1 89 ? 3.734 1.997 6.437 1.00 97.94 89 GLU A C 1
ATOM 670 O O . GLU A 1 89 ? 2.768 2.502 7.013 1.00 97.94 89 GLU A O 1
ATOM 675 N N . VAL A 1 90 ? 3.580 0.972 5.593 1.00 97.81 90 VAL A N 1
ATOM 676 C CA . VAL A 1 90 ? 2.271 0.373 5.288 1.00 97.81 90 VAL A CA 1
ATOM 677 C C . VAL A 1 90 ? 1.661 -0.258 6.541 1.00 97.81 90 VAL A C 1
ATOM 679 O O . VAL A 1 90 ? 0.501 0.013 6.861 1.00 97.81 90 VAL A O 1
ATOM 682 N N . SER A 1 91 ? 2.440 -1.026 7.313 1.00 97.62 91 SER A N 1
ATOM 683 C CA . SER A 1 91 ? 1.964 -1.639 8.564 1.00 97.62 91 SER A CA 1
ATOM 684 C C . SER A 1 91 ? 1.461 -0.596 9.566 1.00 97.62 91 SER A C 1
ATOM 686 O O . SER A 1 91 ? 0.412 -0.772 10.194 1.00 97.62 91 SER A O 1
ATOM 688 N N . LYS A 1 92 ? 2.177 0.526 9.692 1.00 97.69 92 LYS A N 1
ATOM 689 C CA . LYS A 1 92 ? 1.800 1.653 10.554 1.00 97.69 92 LYS A CA 1
ATOM 690 C C . LYS A 1 92 ? 0.449 2.251 10.155 1.00 97.69 92 LYS A C 1
ATOM 692 O O . LYS A 1 92 ? -0.374 2.503 11.032 1.00 97.69 92 LYS A O 1
ATOM 697 N N . HIS A 1 93 ? 0.196 2.453 8.863 1.00 97.62 93 HIS A N 1
ATOM 698 C CA . HIS A 1 93 ? -1.079 3.000 8.384 1.00 97.62 93 HIS A CA 1
ATOM 699 C C . HIS A 1 93 ? -2.246 2.002 8.463 1.00 97.62 93 HIS A C 1
ATOM 701 O O . HIS A 1 93 ? -3.392 2.414 8.662 1.00 97.62 93 HIS A O 1
ATOM 707 N N . LEU A 1 94 ? -1.969 0.699 8.362 1.00 96.88 94 LEU A N 1
ATOM 708 C CA . LEU A 1 94 ? -2.972 -0.358 8.528 1.00 96.88 94 LEU A CA 1
ATOM 709 C C . LEU A 1 94 ? -3.289 -0.679 9.994 1.00 96.88 94 LEU A C 1
ATOM 711 O O . LEU A 1 94 ? -4.346 -1.247 10.273 1.00 96.88 94 LEU A O 1
ATOM 715 N N . GLY A 1 95 ? -2.379 -0.370 10.923 1.00 96.75 95 GLY A N 1
ATOM 716 C CA . GLY A 1 95 ? -2.486 -0.765 12.331 1.00 96.75 95 GLY A CA 1
ATOM 717 C C . GLY A 1 95 ? -2.259 -2.262 12.573 1.00 96.75 95 GLY A C 1
ATOM 718 O O . GLY A 1 95 ? -2.616 -2.775 13.632 1.00 96.75 95 GLY A O 1
ATOM 719 N N . ARG A 1 96 ? -1.687 -2.977 11.598 1.00 96.31 96 ARG A N 1
ATOM 720 C CA . ARG A 1 96 ? -1.314 -4.395 11.691 1.00 96.31 96 ARG A CA 1
ATOM 721 C C . ARG A 1 96 ? -0.087 -4.669 10.835 1.00 96.31 96 ARG A C 1
ATOM 723 O O . ARG A 1 96 ? 0.195 -3.920 9.908 1.00 96.31 96 ARG A O 1
ATOM 730 N N . MET A 1 97 ? 0.608 -5.759 11.137 1.00 96.81 97 MET A N 1
ATOM 731 C CA . MET A 1 97 ? 1.753 -6.200 10.348 1.00 96.81 97 MET A CA 1
ATOM 732 C C . MET A 1 97 ? 1.317 -6.556 8.923 1.00 96.81 97 MET A C 1
ATOM 734 O O . MET A 1 97 ? 0.302 -7.228 8.729 1.00 96.81 97 MET A O 1
ATOM 738 N N . TRP A 1 98 ? 2.085 -6.090 7.946 1.00 97.00 98 TRP A N 1
ATOM 739 C CA . TRP A 1 98 ? 1.869 -6.334 6.529 1.00 97.00 98 TRP A CA 1
ATOM 740 C C . TRP A 1 98 ? 3.209 -6.473 5.804 1.00 97.00 98 TRP A C 1
ATOM 742 O O . TRP A 1 98 ? 4.163 -5.764 6.124 1.00 97.00 98 TRP A O 1
ATOM 752 N N . PHE A 1 99 ? 3.244 -7.366 4.816 1.00 96.94 99 PHE A N 1
ATOM 753 C CA . PHE A 1 99 ? 4.362 -7.581 3.904 1.00 96.94 99 PHE A CA 1
ATOM 754 C C . PHE A 1 99 ? 3.817 -7.814 2.491 1.00 96.94 99 PHE A C 1
ATOM 756 O O . PHE A 1 99 ? 2.703 -8.333 2.375 1.00 96.94 99 PHE A O 1
ATOM 763 N N . PRO A 1 100 ? 4.575 -7.452 1.443 1.00 96.69 100 PRO A N 1
ATOM 764 C CA . PRO A 1 100 ? 4.233 -7.856 0.088 1.00 96.69 100 PRO A CA 1
ATOM 765 C C . PRO A 1 100 ? 4.311 -9.381 -0.062 1.00 96.69 100 PRO A C 1
ATOM 767 O O . PRO A 1 100 ? 5.090 -10.056 0.619 1.00 96.69 100 PRO A O 1
ATOM 770 N N . ASP A 1 101 ? 3.501 -9.908 -0.971 1.00 95.31 101 ASP A N 1
ATOM 771 C CA . ASP A 1 101 ? 3.497 -11.312 -1.353 1.00 95.31 101 ASP A CA 1
ATOM 772 C C . ASP A 1 101 ? 4.718 -11.600 -2.242 1.00 95.31 101 ASP A C 1
ATOM 774 O O . ASP A 1 101 ? 5.011 -10.856 -3.177 1.00 95.31 101 ASP A O 1
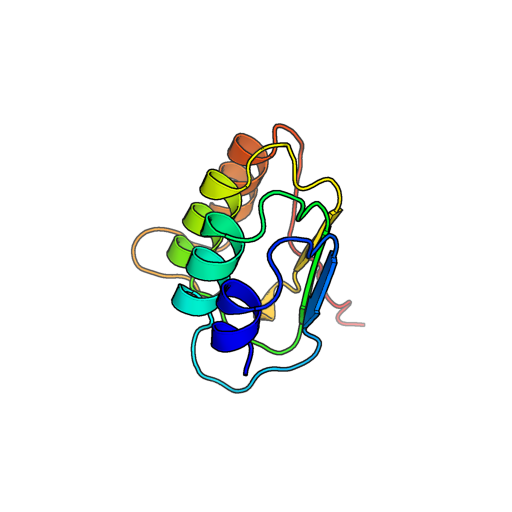ATOM 778 N N . MET A 1 102 ? 5.436 -12.689 -1.956 1.00 91.81 102 MET A N 1
ATOM 779 C CA . MET A 1 102 ? 6.604 -13.122 -2.731 1.00 91.81 102 MET A CA 1
ATOM 780 C C . MET A 1 102 ? 6.287 -14.410 -3.487 1.00 91.81 102 MET A C 1
ATOM 782 O O . MET A 1 102 ? 5.777 -15.373 -2.902 1.00 91.81 102 MET A O 1
ATOM 786 N N . MET A 1 103 ? 6.648 -14.468 -4.771 1.00 85.31 103 MET A N 1
ATOM 787 C CA . MET A 1 103 ? 6.656 -15.738 -5.492 1.00 85.31 103 MET A CA 1
ATOM 788 C C . MET A 1 103 ? 7.825 -16.608 -5.018 1.00 85.31 103 MET A C 1
ATOM 790 O O . MET A 1 103 ? 8.954 -16.126 -4.894 1.00 85.31 103 MET A O 1
ATOM 794 N N . PRO A 1 104 ? 7.596 -17.906 -4.781 1.00 86.50 104 PRO A N 1
ATOM 795 C CA . PRO A 1 104 ? 8.690 -18.806 -4.485 1.00 86.50 104 PRO A CA 1
ATOM 796 C C . PRO A 1 104 ? 9.614 -18.988 -5.698 1.00 86.50 104 PRO A C 1
ATOM 798 O O . PRO A 1 104 ? 9.151 -19.057 -6.833 1.00 86.50 104 PRO A O 1
ATOM 801 N N . THR A 1 105 ? 10.919 -19.099 -5.455 1.00 84.38 105 THR A N 1
ATOM 802 C CA . THR A 1 105 ? 11.962 -19.161 -6.498 1.00 84.38 105 THR A CA 1
ATOM 803 C C . THR A 1 105 ? 12.484 -20.577 -6.788 1.00 84.38 105 THR A C 1
ATOM 805 O O . THR A 1 105 ? 13.564 -20.720 -7.363 1.00 84.38 105 THR A O 1
ATOM 808 N N . TRP A 1 106 ? 11.756 -21.618 -6.366 1.00 80.94 106 TRP A N 1
ATOM 809 C CA . TRP A 1 106 ? 12.156 -23.032 -6.441 1.00 80.94 106 TRP A CA 1
ATOM 810 C C . TRP A 1 106 ? 11.474 -23.806 -7.568 1.00 80.94 106 TRP A C 1
ATOM 812 O O . TRP A 1 106 ? 10.313 -23.483 -7.901 1.00 80.94 106 TRP A O 1
#

Organism: Scomber scombrus (NCBI:txid13677)

Foldseek 3Di:
DLQVCLVPPLCDAEEEDAADDADACLNSLLSNLVRNLNHQEYHDHHAAHELVSVLNSLLSNFQSNPYDEAALVRYDYDPVDDQVCSQVSSCVRNVHGDHYDYDDPD

pLDDT: mean 92.87, std 7.16, range [61.16, 98.31]